Protein AF-A0A7S0J0P0-F1 (afdb_monomer_lite)

Secondary structure (DSSP, 8-state):
-HHHHHHHHHHHHHHHHTTS------------------------PPPP---------S-B-STTHHHHHHTTHHHHTHHHHHHHBTTTTT----------------------S-HHHHHHHHHHHHHHHHHHHHHTT-

Structure (mmCIF, N/CA/C/O backbone):
data_AF-A0A7S0J0P0-F1
#
_entry.id   AF-A0A7S0J0P0-F1
#
loop_
_atom_site.group_PDB
_atom_site.id
_atom_site.type_symbol
_atom_site.label_atom_id
_atom_site.label_alt_id
_atom_site.label_comp_id
_atom_site.label_asym_id
_atom_site.label_entity_id
_atom_site.label_seq_id
_atom_site.pdbx_PDB_ins_code
_atom_site.Cartn_x
_atom_site.Cartn_y
_atom_site.Cartn_z
_atom_site.occupancy
_atom_site.B_iso_or_equiv
_atom_site.auth_seq_id
_atom_site.auth_comp_id
_atom_site.auth_asym_id
_atom_site.auth_atom_id
_atom_site.pdbx_PDB_model_num
ATOM 1 N N . ALA A 1 1 ? 41.528 -27.180 4.328 1.00 63.16 1 ALA A N 1
ATOM 2 C CA . ALA A 1 1 ? 41.241 -26.547 5.632 1.00 63.16 1 ALA A CA 1
ATOM 3 C C . ALA A 1 1 ? 40.031 -25.617 5.537 1.00 63.16 1 ALA A C 1
ATOM 5 O O . ALA A 1 1 ? 38.953 -26.031 5.934 1.00 63.16 1 ALA A O 1
ATOM 6 N N . GLU A 1 2 ? 40.166 -24.429 4.940 1.00 65.88 2 GLU A N 1
ATOM 7 C CA . GLU A 1 2 ? 39.181 -23.329 4.996 1.00 65.88 2 GLU A CA 1
ATOM 8 C C . GLU A 1 2 ? 37.705 -23.707 4.744 1.00 65.88 2 GLU A C 1
ATOM 10 O O . GLU A 1 2 ? 36.832 -23.317 5.515 1.00 65.88 2 GLU A O 1
ATOM 15 N N . VAL A 1 3 ? 37.406 -24.521 3.723 1.00 72.81 3 VAL A N 1
ATOM 16 C CA . VAL A 1 3 ? 36.026 -24.956 3.407 1.00 72.81 3 VAL A CA 1
ATOM 17 C C . VAL A 1 3 ? 35.376 -25.751 4.553 1.00 72.81 3 VAL A C 1
ATOM 19 O O . VAL A 1 3 ? 34.161 -25.679 4.739 1.00 72.81 3 VAL A O 1
ATOM 22 N N . ALA A 1 4 ? 36.162 -26.484 5.350 1.00 72.62 4 ALA A N 1
ATOM 23 C CA . ALA A 1 4 ? 35.662 -27.178 6.535 1.00 72.62 4 ALA A CA 1
ATOM 24 C C . ALA A 1 4 ? 35.333 -26.189 7.662 1.00 72.62 4 ALA A C 1
ATOM 26 O O . ALA A 1 4 ? 34.275 -26.302 8.272 1.00 72.62 4 ALA A O 1
ATOM 27 N N . GLU A 1 5 ? 36.174 -25.176 7.877 1.00 77.62 5 GLU A N 1
ATOM 28 C CA . GLU A 1 5 ? 35.946 -24.152 8.903 1.00 77.62 5 GLU A CA 1
ATOM 29 C C . GLU A 1 5 ? 34.760 -23.247 8.557 1.00 77.62 5 GLU A C 1
ATOM 31 O O . GLU A 1 5 ? 33.903 -23.025 9.409 1.00 77.62 5 GLU A O 1
ATOM 36 N N . ARG A 1 6 ? 34.594 -22.846 7.287 1.00 78.12 6 ARG A N 1
ATOM 37 C CA . ARG A 1 6 ? 33.368 -22.163 6.827 1.00 78.12 6 ARG A CA 1
ATOM 38 C C . ARG A 1 6 ? 32.114 -23.014 7.083 1.00 78.12 6 ARG A C 1
ATOM 40 O O . ARG A 1 6 ? 31.108 -22.489 7.553 1.00 78.12 6 ARG A O 1
ATOM 47 N N . ARG A 1 7 ? 32.178 -24.336 6.863 1.00 78.56 7 ARG A N 1
ATOM 48 C CA . ARG A 1 7 ? 31.076 -25.268 7.182 1.00 78.56 7 ARG A CA 1
ATOM 49 C C . ARG A 1 7 ? 30.830 -25.427 8.688 1.00 78.56 7 ARG A C 1
ATOM 51 O O . ARG A 1 7 ? 29.670 -25.559 9.071 1.00 78.56 7 ARG A O 1
ATOM 58 N N . ARG A 1 8 ? 31.861 -25.386 9.545 1.00 82.25 8 ARG A N 1
ATOM 59 C CA . ARG A 1 8 ? 31.676 -25.312 11.009 1.00 82.25 8 ARG A CA 1
ATOM 60 C C . ARG A 1 8 ? 30.965 -24.017 11.395 1.00 82.25 8 ARG A C 1
ATOM 62 O O . ARG A 1 8 ? 29.976 -24.077 12.114 1.00 82.25 8 ARG A O 1
ATOM 69 N N . HIS A 1 9 ? 31.428 -22.884 10.868 1.00 84.56 9 HIS A N 1
ATOM 70 C CA . HIS A 1 9 ? 30.941 -21.556 11.235 1.00 84.56 9 HIS A CA 1
ATOM 71 C C . HIS A 1 9 ? 29.462 -21.347 10.862 1.00 84.56 9 HIS A C 1
ATOM 73 O O . HIS A 1 9 ? 28.670 -20.911 11.696 1.00 84.56 9 HIS A O 1
ATOM 79 N N . ILE A 1 10 ? 29.058 -21.769 9.657 1.00 80.81 10 ILE A N 1
ATOM 80 C CA . ILE A 1 10 ? 27.646 -21.777 9.227 1.00 80.81 10 ILE A CA 1
ATOM 81 C C . ILE A 1 10 ? 26.801 -22.685 10.139 1.00 80.81 10 ILE A C 1
ATOM 83 O O . ILE A 1 10 ? 25.707 -22.310 10.553 1.00 80.81 10 ILE A O 1
ATOM 87 N N . ARG A 1 11 ? 27.319 -23.864 10.517 1.00 81.12 11 ARG A N 1
ATOM 88 C CA . ARG A 1 11 ? 26.614 -24.796 11.413 1.00 81.12 11 ARG A CA 1
ATOM 89 C C . ARG A 1 11 ? 26.431 -24.233 12.826 1.00 81.12 11 ARG A C 1
ATOM 91 O O . ARG A 1 11 ? 25.404 -24.500 13.439 1.00 81.12 11 ARG A O 1
ATOM 98 N N . THR A 1 12 ? 27.387 -23.454 13.335 1.00 77.94 12 THR A N 1
ATOM 99 C CA . THR A 1 12 ? 27.257 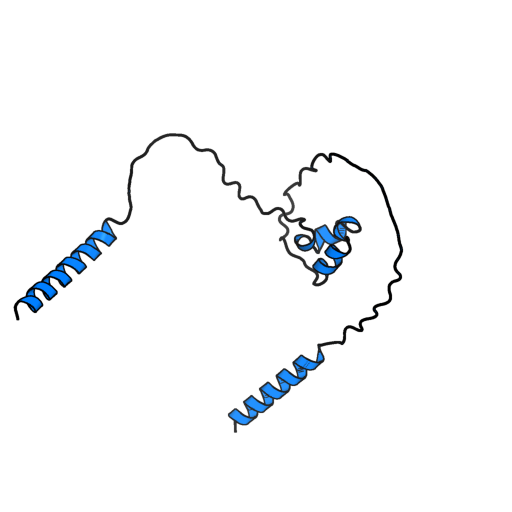-22.766 14.631 1.00 77.94 12 THR A CA 1
ATOM 100 C C . THR A 1 12 ? 26.317 -21.562 14.580 1.00 77.94 12 THR A C 1
ATOM 102 O O . THR A 1 12 ? 25.618 -21.324 15.558 1.00 77.94 12 THR A O 1
ATOM 105 N N . GLN A 1 13 ? 26.243 -20.841 13.455 1.00 72.19 13 GLN A N 1
ATOM 106 C CA . GLN A 1 13 ? 25.298 -19.729 13.284 1.00 72.19 13 GLN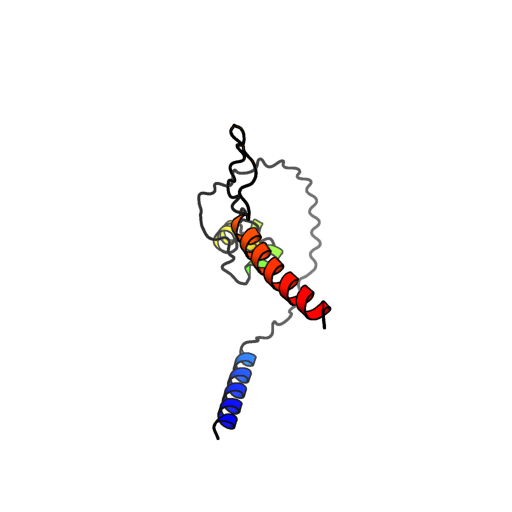 A CA 1
ATOM 107 C C . GLN A 1 13 ? 23.844 -20.230 13.272 1.00 72.19 13 GLN A C 1
ATOM 109 O O . GLN A 1 13 ? 23.042 -19.784 14.090 1.00 72.19 13 GLN A O 1
ATOM 114 N N . LEU A 1 14 ? 23.538 -21.244 12.453 1.00 71.81 14 LEU A N 1
ATOM 115 C CA . LEU A 1 14 ? 22.201 -21.857 12.390 1.00 71.81 14 LEU A CA 1
ATOM 116 C C . LEU A 1 14 ? 21.738 -22.431 13.744 1.00 71.81 14 LEU A C 1
ATOM 118 O O . LEU A 1 14 ? 20.563 -22.341 14.084 1.00 71.81 14 LEU A O 1
ATOM 122 N N . ALA A 1 15 ? 22.655 -22.986 14.546 1.00 63.69 15 ALA A N 1
ATOM 123 C CA . ALA A 1 15 ? 22.335 -23.520 15.873 1.00 63.69 15 ALA A CA 1
ATOM 124 C C . ALA A 1 15 ? 21.986 -22.433 16.914 1.00 63.69 15 ALA A C 1
ATOM 126 O O . ALA A 1 15 ? 21.256 -22.704 17.871 1.00 63.69 15 ALA A O 1
ATOM 127 N N . HIS A 1 16 ? 22.504 -21.212 16.744 1.00 66.44 16 HIS A N 1
ATOM 128 C CA . HIS A 1 16 ? 22.177 -20.065 17.596 1.00 66.44 16 HIS A CA 1
ATOM 129 C C . HIS A 1 16 ? 20.824 -19.446 17.213 1.00 66.44 16 HIS A C 1
ATOM 131 O O . HIS A 1 16 ? 20.051 -19.064 18.088 1.00 66.44 16 HIS A O 1
ATOM 137 N N . GLU A 1 17 ? 20.497 -19.418 15.919 1.00 63.16 17 GLU A N 1
ATOM 138 C CA . GLU A 1 17 ? 19.208 -18.935 15.402 1.00 63.16 17 GLU A CA 1
ATOM 139 C C . GLU A 1 17 ? 18.024 -19.728 15.989 1.00 63.16 17 GLU A C 1
ATOM 141 O O . GLU A 1 17 ? 17.047 -19.150 16.467 1.00 63.16 17 GLU A O 1
ATOM 146 N N . THR A 1 18 ? 18.165 -21.055 16.103 1.00 59.44 18 THR A N 1
ATOM 147 C CA . THR A 1 18 ? 17.165 -21.937 16.733 1.00 59.44 18 THR A CA 1
ATOM 148 C C . THR A 1 18 ? 16.943 -21.729 18.241 1.00 59.44 18 THR A C 1
ATOM 150 O O . THR A 1 18 ? 16.046 -22.354 18.795 1.00 59.44 18 THR A O 1
ATOM 153 N N . GLN A 1 19 ? 17.716 -20.876 18.927 1.00 61.97 19 GLN A N 1
ATOM 154 C CA . GLN A 1 19 ? 17.580 -20.629 20.375 1.00 61.97 19 GLN A CA 1
ATOM 155 C C . GLN A 1 19 ? 16.751 -19.385 20.744 1.00 61.97 19 GLN A C 1
ATOM 157 O O . GLN A 1 19 ? 16.589 -19.105 21.929 1.00 61.97 19 GLN A O 1
ATOM 162 N N . GLN A 1 20 ? 16.186 -18.663 19.767 1.00 57.75 20 GLN A N 1
ATOM 163 C CA . GLN A 1 20 ? 15.277 -17.527 20.025 1.00 57.75 20 GLN A CA 1
ATOM 164 C C . GLN A 1 20 ? 13.796 -17.829 19.733 1.00 57.75 20 GLN A C 1
ATOM 166 O O . GLN A 1 20 ? 12.928 -17.010 20.029 1.00 57.75 20 GLN A O 1
ATOM 171 N N . ALA A 1 21 ? 13.480 -19.023 19.222 1.00 57.22 21 ALA A N 1
ATOM 172 C CA . ALA A 1 21 ? 12.109 -19.507 19.095 1.00 57.22 21 ALA A CA 1
ATOM 173 C C . ALA A 1 21 ? 11.577 -19.986 20.461 1.00 57.22 21 ALA A C 1
ATOM 175 O O . ALA A 1 21 ? 11.654 -21.170 20.791 1.00 57.22 21 ALA A O 1
ATOM 176 N N . GLN A 1 22 ? 11.058 -19.062 21.276 1.00 53.69 22 GLN A N 1
ATOM 177 C CA . GLN A 1 22 ? 10.341 -19.432 22.500 1.00 53.69 22 GLN A CA 1
ATOM 178 C C . GLN A 1 22 ? 9.045 -20.190 22.155 1.00 53.69 22 GLN A C 1
ATOM 180 O O . GLN A 1 22 ? 8.362 -19.808 21.200 1.00 53.69 22 GLN A O 1
ATOM 185 N N . PRO A 1 23 ? 8.663 -21.229 22.923 1.00 49.50 23 PRO A N 1
ATOM 186 C CA . PRO A 1 23 ? 7.354 -21.845 22.775 1.00 49.50 23 PRO A CA 1
ATOM 187 C C . PRO A 1 23 ? 6.272 -20.842 23.188 1.00 49.50 23 PRO A C 1
ATOM 189 O O . PRO A 1 23 ? 6.295 -20.303 24.296 1.00 49.50 23 PRO A O 1
ATOM 192 N N . VAL A 1 24 ? 5.309 -20.601 22.299 1.00 55.44 24 VAL A N 1
ATOM 193 C CA . VAL A 1 24 ? 4.043 -19.979 22.687 1.00 55.44 24 VAL A CA 1
ATOM 194 C C . VAL A 1 24 ? 3.180 -21.061 23.330 1.00 55.44 24 VAL A C 1
ATOM 196 O O . VAL A 1 24 ? 2.573 -21.875 22.642 1.00 55.44 24 VAL A O 1
ATOM 199 N N . GLU A 1 25 ? 3.188 -21.105 24.661 1.00 43.44 25 GLU A N 1
ATOM 200 C CA . GLU A 1 25 ? 2.351 -22.015 25.447 1.00 43.44 25 GLU A CA 1
ATOM 201 C C . GLU A 1 25 ? 0.869 -21.705 25.177 1.00 43.44 25 GLU A C 1
ATOM 203 O O . GLU A 1 25 ? 0.323 -20.723 25.695 1.00 43.44 25 GLU A O 1
ATOM 208 N N . ASP A 1 26 ? 0.229 -22.529 24.340 1.00 54.50 26 ASP A N 1
ATOM 209 C CA . ASP A 1 26 ? -1.174 -22.383 23.942 1.00 54.50 26 ASP A CA 1
ATOM 210 C C . ASP A 1 26 ? -2.101 -22.714 25.121 1.00 54.50 26 ASP A C 1
ATOM 212 O O . ASP A 1 26 ? -2.629 -23.815 25.293 1.00 54.50 26 ASP A O 1
ATOM 216 N N . THR A 1 27 ? -2.269 -21.718 25.985 1.00 54.56 27 THR A N 1
ATOM 217 C CA . THR A 1 27 ? -3.144 -21.743 27.157 1.00 54.56 27 THR A CA 1
ATOM 218 C C . THR A 1 27 ? -4.590 -21.439 26.759 1.00 54.56 27 THR A C 1
ATOM 220 O O . THR A 1 27 ? -5.253 -20.563 27.317 1.00 54.56 27 THR A O 1
ATOM 223 N N . SER A 1 28 ? -5.098 -22.203 25.786 1.00 56.31 28 SER A N 1
ATOM 224 C CA . SER A 1 28 ? -6.494 -22.217 25.344 1.00 56.31 28 SER A CA 1
ATOM 225 C C . SER A 1 28 ? -7.450 -22.583 26.494 1.00 56.31 28 SER A C 1
ATOM 227 O O . SER A 1 28 ? -7.845 -23.738 26.672 1.00 56.31 28 SER A O 1
ATOM 229 N N . SER A 1 29 ? -7.838 -21.585 27.293 1.00 55.56 29 SER A N 1
ATOM 230 C CA . SER A 1 29 ? -8.874 -21.665 28.334 1.00 55.56 29 SER A CA 1
ATOM 231 C C . SER A 1 29 ? -9.431 -20.279 28.695 1.00 55.56 29 SER A C 1
ATOM 233 O O . SER A 1 29 ? -9.335 -19.824 29.833 1.00 55.56 29 SER A O 1
ATOM 235 N N . VAL A 1 30 ? -10.064 -19.609 27.726 1.00 57.31 30 VAL A N 1
ATOM 236 C CA . VAL A 1 30 ? -10.995 -18.496 27.997 1.00 57.31 30 VAL A CA 1
ATOM 237 C C . VAL A 1 30 ? -12.436 -19.022 28.025 1.00 57.31 30 VAL A C 1
ATOM 239 O O . VAL A 1 30 ? -12.842 -19.707 27.084 1.00 57.31 30 VAL A O 1
ATOM 242 N N . PRO A 1 31 ? -13.231 -18.738 29.075 1.00 54.84 31 PRO A N 1
ATOM 243 C CA . PRO A 1 31 ? -14.607 -19.213 29.161 1.00 54.84 31 PRO A CA 1
ATOM 244 C C . PRO A 1 31 ? -15.515 -18.484 28.162 1.00 54.84 31 PRO A C 1
ATOM 246 O O . PRO A 1 31 ? -15.445 -17.264 28.003 1.00 54.84 31 PRO A O 1
ATOM 249 N N . LEU A 1 32 ? -16.416 -19.237 27.527 1.00 51.03 32 LEU A N 1
ATOM 250 C CA . LEU A 1 32 ? -17.414 -18.715 26.595 1.00 51.03 32 LEU A CA 1
ATOM 251 C C . LEU A 1 32 ? -18.451 -17.855 27.341 1.00 51.03 32 LEU A C 1
ATOM 253 O O . LEU A 1 32 ? -19.445 -18.369 27.852 1.00 51.03 32 LEU A O 1
ATOM 257 N N . THR A 1 33 ? -18.227 -16.541 27.407 1.00 51.19 33 THR A N 1
ATOM 258 C CA . THR A 1 33 ? -19.212 -15.600 27.958 1.00 51.19 33 THR A CA 1
ATOM 259 C C . THR A 1 33 ? -20.252 -15.226 26.898 1.00 51.19 33 THR A C 1
ATOM 261 O O . THR A 1 33 ? -19.980 -14.494 25.946 1.00 51.19 33 THR A O 1
ATOM 264 N N . THR A 1 34 ? -21.462 -15.768 27.040 1.00 58.06 34 THR A N 1
ATOM 265 C CA . THR A 1 34 ? -22.584 -15.564 26.108 1.00 58.06 34 THR A CA 1
ATOM 266 C C . THR A 1 34 ? -23.223 -14.180 26.297 1.00 58.06 34 THR A C 1
ATOM 268 O O . THR A 1 34 ? -24.325 -14.046 26.827 1.00 58.06 34 THR A O 1
ATOM 271 N N . GLY A 1 35 ? -22.514 -13.129 25.881 1.00 54.31 35 GLY A N 1
ATOM 272 C CA . GLY A 1 35 ? -22.941 -11.730 25.988 1.00 54.31 35 GLY A CA 1
ATOM 273 C C . GLY A 1 35 ? -23.728 -11.232 24.773 1.00 54.31 35 GLY A C 1
ATOM 274 O O . GLY A 1 35 ? -23.179 -10.535 23.924 1.00 54.31 35 GLY A O 1
ATOM 275 N N . ALA A 1 36 ? -25.021 -11.554 24.685 1.00 58.22 36 ALA A N 1
ATOM 276 C CA . ALA A 1 36 ? -25.895 -11.036 23.628 1.00 58.22 36 ALA A CA 1
ATOM 277 C C . ALA A 1 36 ? -26.285 -9.562 23.879 1.00 58.22 36 ALA A C 1
ATOM 279 O O . ALA A 1 36 ? -27.282 -9.276 24.540 1.00 58.22 36 ALA A O 1
ATOM 280 N N . VAL A 1 37 ? -25.507 -8.616 23.341 1.00 51.34 37 VAL A N 1
ATOM 281 C CA . VAL A 1 37 ? -25.797 -7.170 23.401 1.00 51.34 37 VAL A CA 1
ATOM 282 C C . VAL A 1 37 ? -26.541 -6.682 22.154 1.00 51.34 37 VAL A C 1
ATOM 284 O O . VAL A 1 37 ? -25.955 -6.205 21.184 1.00 51.34 37 VAL A O 1
ATOM 287 N N . THR A 1 38 ? -27.869 -6.791 22.183 1.00 48.09 38 THR A N 1
ATOM 288 C CA . THR A 1 38 ? -28.750 -6.215 21.156 1.00 48.09 38 THR A CA 1
ATOM 289 C C . THR A 1 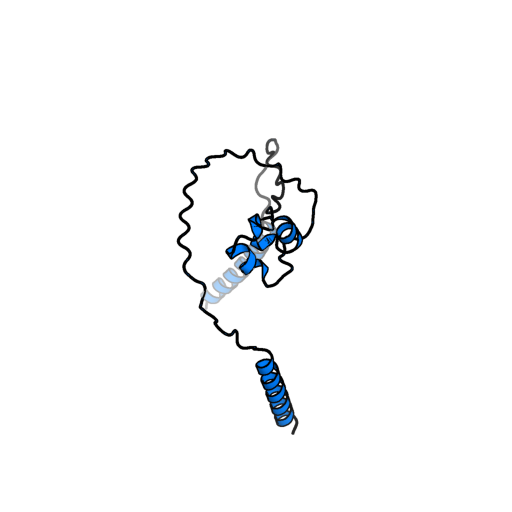38 ? -28.942 -4.714 21.386 1.00 48.09 38 THR A C 1
ATOM 291 O O . THR A 1 38 ? -29.828 -4.314 22.138 1.00 48.09 38 THR A O 1
ATOM 294 N N . THR A 1 39 ? -28.167 -3.877 20.688 1.00 43.59 39 THR A N 1
ATOM 295 C CA . THR A 1 39 ? -28.393 -2.420 20.653 1.00 43.59 39 THR A CA 1
ATOM 296 C C . THR A 1 39 ? -28.468 -1.917 19.216 1.00 43.59 39 THR A C 1
ATOM 298 O O . THR A 1 39 ? -27.453 -1.686 18.560 1.00 43.59 39 THR A O 1
ATOM 301 N N . THR A 1 40 ? -29.688 -1.713 18.724 1.00 58.25 40 THR A N 1
ATOM 302 C CA . THR A 1 40 ? -29.951 -1.062 17.435 1.00 58.25 40 THR A CA 1
ATOM 303 C C . THR A 1 40 ? -29.549 0.414 17.523 1.00 58.25 40 THR A C 1
ATOM 305 O O . THR A 1 40 ? -30.227 1.201 18.177 1.00 58.25 40 THR A O 1
ATOM 308 N N . GLY A 1 41 ? -28.440 0.795 16.885 1.00 52.75 41 GLY A N 1
ATOM 309 C CA . GLY A 1 41 ? -27.828 2.122 17.037 1.00 52.75 41 GLY A CA 1
ATOM 310 C C . GLY A 1 41 ? -27.424 2.756 15.710 1.00 52.75 41 GLY A C 1
ATOM 311 O O . GLY A 1 41 ? -26.239 2.939 15.452 1.00 52.75 41 GLY A O 1
ATOM 312 N N . SER A 1 42 ? -28.398 3.096 14.858 1.00 66.12 42 SER A N 1
ATOM 313 C CA . SER A 1 42 ? -28.148 3.770 13.572 1.00 66.12 42 SER A CA 1
ATOM 314 C C . SER A 1 42 ? -27.826 5.261 13.751 1.00 66.12 42 SER A C 1
ATOM 316 O O . SER A 1 42 ? -28.570 6.139 13.309 1.00 66.12 42 SER A O 1
ATOM 318 N N . SER A 1 43 ? -26.693 5.556 14.383 1.00 60.28 43 SER A N 1
ATOM 319 C CA . SER A 1 43 ? -26.131 6.903 14.436 1.00 60.28 43 SER A CA 1
ATOM 320 C C . SER A 1 43 ? -25.478 7.237 13.098 1.00 60.28 43 SER A C 1
ATOM 322 O O . SER A 1 43 ? -24.368 6.789 12.815 1.00 60.28 43 SER A O 1
ATOM 324 N N . ARG A 1 44 ? -26.145 8.064 12.282 1.00 59.62 44 ARG A N 1
ATOM 325 C CA . ARG A 1 44 ? -25.530 8.733 11.124 1.00 59.62 44 ARG A CA 1
ATOM 326 C C . ARG A 1 44 ? -24.487 9.729 11.638 1.00 59.62 44 ARG A C 1
ATOM 328 O O . ARG A 1 44 ? -24.776 10.912 11.797 1.00 59.62 44 ARG A O 1
ATOM 335 N N . ALA A 1 45 ? -23.291 9.232 11.935 1.00 46.94 45 ALA A N 1
ATOM 336 C CA . ALA A 1 45 ? -22.156 10.065 12.285 1.00 46.94 45 ALA A CA 1
ATOM 337 C C . ALA A 1 45 ? -21.837 10.992 11.105 1.00 46.94 45 ALA A C 1
ATOM 339 O O . ALA A 1 45 ? -21.493 10.538 10.014 1.00 46.94 45 ALA A O 1
ATOM 340 N N . THR A 1 46 ? -21.951 12.299 11.328 1.00 41.38 46 THR A N 1
ATOM 341 C CA . THR A 1 46 ? -21.214 13.284 10.534 1.00 41.38 46 THR A CA 1
ATOM 342 C C . THR A 1 46 ? -19.739 12.920 10.604 1.00 41.38 46 THR A C 1
ATOM 344 O O . THR A 1 46 ? -19.229 12.728 11.712 1.00 41.38 46 THR A O 1
ATOM 347 N N . LEU A 1 47 ? -19.064 12.810 9.456 1.00 47.06 47 LEU A N 1
ATOM 348 C CA . LEU A 1 47 ? -17.632 12.533 9.449 1.00 47.06 47 LEU A CA 1
ATOM 349 C C . LEU A 1 47 ? -16.926 13.619 10.278 1.00 47.06 47 LEU A C 1
ATOM 351 O O . LEU A 1 47 ? -17.148 14.803 10.012 1.00 47.06 47 LEU A O 1
ATOM 355 N N . PRO A 1 48 ? -16.082 13.265 11.262 1.00 47.00 48 PRO A N 1
ATOM 356 C CA . PRO A 1 48 ? -15.105 14.220 11.745 1.00 47.00 48 PRO A CA 1
ATOM 357 C C . PRO A 1 48 ? -14.169 14.511 10.571 1.00 47.00 48 PRO A C 1
ATOM 359 O O . PRO A 1 48 ? -13.557 13.584 10.039 1.00 47.00 48 PRO A O 1
ATOM 362 N N . THR A 1 49 ? -14.069 15.773 10.151 1.00 40.25 49 THR A N 1
ATOM 363 C CA . THR A 1 49 ? -13.067 16.197 9.167 1.00 40.25 49 THR A CA 1
ATOM 364 C C . THR A 1 49 ? -11.695 15.793 9.694 1.00 40.25 49 THR A C 1
ATOM 366 O O . THR A 1 49 ? -11.205 16.364 10.672 1.00 40.25 49 THR A O 1
ATOM 369 N N . ALA A 1 50 ? -11.107 14.759 9.091 1.00 51.16 50 ALA A N 1
ATOM 370 C CA . ALA A 1 50 ? -9.819 14.223 9.493 1.00 51.16 50 ALA A CA 1
ATOM 371 C C . ALA A 1 50 ? -8.739 15.224 9.082 1.00 51.16 50 ALA A C 1
ATOM 373 O O . ALA A 1 50 ? -8.268 15.204 7.953 1.00 51.16 50 ALA A O 1
ATOM 374 N N . ASN A 1 51 ? -8.408 16.142 9.992 1.00 51.91 51 ASN A N 1
ATOM 375 C CA . ASN A 1 51 ? -7.437 17.201 9.756 1.00 51.91 51 ASN A CA 1
ATOM 376 C C . ASN A 1 51 ? -6.070 16.596 9.355 1.00 51.91 51 ASN A C 1
ATOM 378 O O . ASN A 1 51 ? -5.435 15.977 10.215 1.00 51.91 51 ASN A O 1
ATOM 382 N N . PRO A 1 52 ? -5.578 16.791 8.116 1.00 57.00 52 PRO A N 1
ATOM 383 C CA . PRO A 1 52 ? -4.345 16.171 7.620 1.00 57.00 52 PRO A CA 1
ATOM 384 C C . PRO A 1 52 ? -3.074 16.901 8.112 1.00 57.00 52 PRO A C 1
ATOM 386 O O . PRO A 1 52 ? -2.067 16.974 7.420 1.00 57.00 52 PRO A O 1
ATOM 389 N N . SER A 1 53 ? -3.102 17.453 9.330 1.00 53.19 53 SER A N 1
ATOM 390 C CA . SER A 1 53 ? -2.009 18.255 9.909 1.00 53.19 53 SER A CA 1
ATOM 391 C C . SER A 1 53 ? -0.879 17.434 10.554 1.00 53.19 53 SER A C 1
ATOM 393 O O . SER A 1 53 ? 0.106 18.012 11.007 1.00 53.19 53 SER A O 1
ATOM 395 N N . ASP A 1 54 ? -0.994 16.104 10.610 1.00 56.66 54 ASP A N 1
ATOM 396 C CA . ASP A 1 54 ? 0.026 15.205 11.167 1.00 56.66 54 ASP A CA 1
ATOM 397 C C . ASP A 1 54 ? 0.604 14.289 10.077 1.00 56.66 54 ASP A C 1
ATOM 399 O O . ASP A 1 54 ? 0.230 13.114 9.957 1.00 56.66 54 ASP A O 1
ATOM 403 N N . GLY A 1 55 ? 1.595 14.818 9.345 1.00 60.47 55 GLY A N 1
ATOM 404 C CA . GLY A 1 55 ? 2.485 14.103 8.410 1.00 60.47 55 GLY A CA 1
ATOM 405 C C . GLY A 1 55 ? 3.412 13.078 9.089 1.00 60.47 55 GLY A C 1
ATOM 406 O O . GLY A 1 55 ? 4.596 12.960 8.777 1.00 60.47 55 GLY A O 1
ATOM 407 N N . GLN A 1 56 ? 2.888 12.366 10.085 1.00 68.19 56 GLN A N 1
ATOM 408 C CA . GLN A 1 56 ? 3.508 11.231 10.751 1.00 68.19 56 GLN A CA 1
ATOM 409 C C . GLN A 1 56 ? 3.330 9.977 9.883 1.00 68.19 56 GLN A C 1
ATOM 411 O O . GLN A 1 56 ? 2.195 9.680 9.500 1.00 68.19 56 GLN A O 1
ATOM 416 N N . PRO A 1 57 ? 4.394 9.197 9.620 1.00 76.88 57 PRO A N 1
ATOM 417 C CA . PRO A 1 57 ? 4.347 8.092 8.666 1.00 76.88 57 PRO A CA 1
ATOM 418 C C . PRO A 1 57 ? 3.272 7.053 9.013 1.00 76.88 57 PRO A C 1
ATOM 420 O O . PRO A 1 57 ? 3.135 6.645 10.171 1.00 76.88 57 PRO A O 1
ATOM 423 N N . CYS A 1 58 ? 2.551 6.579 7.991 1.00 88.06 58 CYS A N 1
ATOM 424 C CA . CYS A 1 58 ? 1.605 5.466 8.093 1.00 88.06 58 CYS A CA 1
ATOM 425 C C . CYS A 1 58 ? 2.340 4.132 8.320 1.00 88.06 58 CYS A C 1
ATOM 427 O O . CYS A 1 58 ? 2.538 3.325 7.408 1.00 88.06 58 CYS A O 1
ATOM 429 N N . ILE A 1 59 ? 2.761 3.896 9.560 1.00 90.88 59 ILE A N 1
ATOM 430 C CA . ILE A 1 59 ? 3.391 2.650 9.992 1.00 90.88 59 ILE A CA 1
ATOM 431 C C . ILE A 1 59 ? 2.818 2.183 11.326 1.00 90.88 59 ILE A C 1
ATOM 433 O O . ILE A 1 59 ? 2.382 2.979 12.160 1.00 90.88 59 ILE A O 1
ATOM 437 N N . ASP A 1 60 ? 2.870 0.872 11.526 1.00 94.50 60 ASP A N 1
ATOM 438 C CA . ASP A 1 60 ? 2.743 0.265 12.843 1.00 94.50 60 ASP A CA 1
ATOM 439 C C . ASP A 1 60 ? 4.137 0.209 13.475 1.00 94.50 60 ASP A C 1
ATOM 441 O O . ASP A 1 60 ? 5.083 -0.2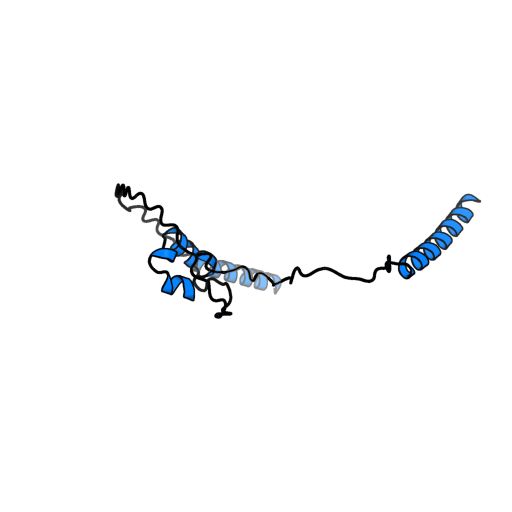96 12.869 1.00 94.50 60 ASP A O 1
ATOM 445 N N . LYS A 1 61 ? 4.272 0.760 14.681 1.00 93.50 61 LYS A N 1
ATOM 446 C CA . LYS A 1 61 ? 5.529 0.825 15.444 1.00 93.50 61 LYS A CA 1
ATOM 447 C C . LYS A 1 61 ? 5.721 -0.386 16.359 1.00 93.50 61 LYS A C 1
ATOM 449 O O . LYS A 1 61 ? 6.837 -0.642 16.796 1.00 93.50 61 LYS A O 1
ATOM 454 N N . GLN A 1 62 ? 4.646 -1.124 16.648 1.00 94.81 62 GLN A N 1
ATOM 455 C CA . GLN A 1 62 ? 4.654 -2.317 17.498 1.00 94.81 62 GLN A CA 1
ATOM 456 C C . GLN A 1 62 ? 4.281 -3.562 16.689 1.00 94.81 62 GLN A C 1
ATOM 458 O O . GLN A 1 62 ? 3.322 -3.561 15.920 1.00 94.81 62 GLN A O 1
ATOM 463 N N . THR A 1 63 ? 4.986 -4.670 16.914 1.00 95.62 63 THR A N 1
ATOM 464 C CA . THR A 1 63 ? 4.716 -5.957 16.241 1.00 95.62 63 THR A CA 1
ATOM 465 C C . THR A 1 63 ? 3.332 -6.527 16.569 1.00 95.62 63 THR A C 1
ATOM 467 O O . THR A 1 63 ? 2.749 -7.245 15.759 1.00 95.62 63 THR A O 1
ATOM 470 N N . LEU A 1 64 ? 2.775 -6.174 17.732 1.00 95.00 64 LEU A N 1
ATOM 471 C CA . LEU A 1 64 ? 1.461 -6.622 18.200 1.00 95.00 64 LEU A CA 1
ATOM 472 C C . LEU A 1 64 ? 0.282 -5.780 17.680 1.00 95.00 64 LEU A C 1
ATOM 474 O O . LEU A 1 64 ? -0.863 -6.157 17.928 1.00 95.00 64 LEU A O 1
ATOM 478 N N . CYS A 1 65 ? 0.514 -4.699 16.923 1.00 96.00 65 CYS A N 1
ATOM 479 C CA . CYS A 1 65 ? -0.554 -3.825 16.414 1.00 96.00 65 CYS A CA 1
ATOM 480 C C . CYS A 1 65 ? -1.677 -4.588 15.688 1.00 96.00 65 CYS A C 1
ATOM 482 O O . CYS A 1 65 ? -2.855 -4.323 15.926 1.00 96.00 65 CYS A O 1
ATOM 484 N N . ALA A 1 66 ? -1.330 -5.593 14.878 1.00 96.00 66 ALA A N 1
ATOM 485 C CA . ALA A 1 66 ? -2.300 -6.408 14.148 1.00 96.00 66 ALA A CA 1
ATOM 486 C C . ALA A 1 66 ? -3.088 -7.390 15.041 1.00 96.00 66 ALA A C 1
ATOM 488 O O . ALA A 1 66 ? -4.169 -7.834 14.655 1.00 96.00 66 ALA A O 1
ATOM 489 N N . ALA A 1 67 ? -2.574 -7.748 16.223 1.00 96.56 67 ALA A N 1
ATOM 490 C CA . ALA A 1 67 ? -3.303 -8.536 17.220 1.00 96.56 67 ALA A CA 1
ATOM 491 C C . ALA A 1 67 ? -4.237 -7.635 18.043 1.00 96.56 67 ALA A C 1
ATOM 493 O O . ALA A 1 67 ? -5.415 -7.944 18.203 1.00 96.56 67 ALA A O 1
ATOM 494 N N . TRP A 1 68 ? -3.735 -6.477 18.477 1.00 96.00 68 TRP A N 1
ATOM 495 C CA . TRP A 1 68 ? -4.496 -5.448 19.187 1.00 96.00 68 TRP A CA 1
ATOM 496 C C . TRP A 1 68 ? -5.670 -4.903 18.362 1.00 96.00 68 TRP A C 1
ATOM 498 O O . TRP A 1 68 ? -6.783 -4.787 18.874 1.00 96.00 68 TRP A O 1
ATOM 508 N N . ALA A 1 69 ? -5.477 -4.671 17.061 1.00 95.94 69 ALA A N 1
ATOM 509 C CA . ALA A 1 69 ? -6.562 -4.292 16.160 1.00 95.94 69 ALA A CA 1
ATOM 510 C C . ALA A 1 69 ? -7.666 -5.364 16.077 1.00 95.94 69 ALA A C 1
ATOM 512 O O . ALA A 1 69 ? -8.847 -5.030 16.161 1.00 95.94 69 ALA A O 1
ATOM 513 N N . LYS A 1 70 ? -7.301 -6.655 16.003 1.00 96.38 70 LYS A N 1
ATOM 514 C CA . LYS A 1 70 ? -8.261 -7.778 15.963 1.00 96.38 70 LYS A CA 1
ATOM 515 C C . LYS A 1 70 ? -9.104 -7.918 17.234 1.00 96.38 70 LYS A C 1
ATOM 517 O O . LYS A 1 70 ? -10.235 -8.380 17.135 1.00 96.38 70 LYS A O 1
ATOM 522 N N . ILE A 1 71 ? -8.586 -7.519 18.399 1.00 96.31 71 ILE A N 1
ATOM 523 C CA . ILE A 1 71 ? -9.335 -7.515 19.673 1.00 96.31 71 ILE A CA 1
ATOM 524 C C . ILE A 1 71 ? -10.022 -6.168 19.975 1.00 96.31 71 ILE A C 1
ATOM 526 O O . ILE A 1 71 ? -10.565 -5.981 21.060 1.00 96.31 71 ILE A O 1
ATOM 530 N N . GLY A 1 72 ? -10.023 -5.222 19.027 1.00 95.06 72 GLY A N 1
ATOM 531 C CA . GLY A 1 72 ? -10.764 -3.963 19.146 1.00 95.06 72 GLY A CA 1
ATOM 532 C C . GLY A 1 72 ? -10.047 -2.827 19.886 1.00 95.06 72 GLY A C 1
ATOM 533 O O . GLY A 1 72 ? -10.693 -1.827 20.209 1.00 95.06 72 GLY A O 1
ATOM 534 N N . GLU A 1 73 ? -8.729 -2.902 20.116 1.00 96.06 73 GLU A N 1
ATOM 535 C CA . GLU A 1 73 ? -7.961 -1.792 20.721 1.00 96.06 73 GLU A CA 1
ATOM 536 C C . GLU A 1 73 ? -8.071 -0.492 19.905 1.00 96.06 73 GLU A C 1
ATOM 538 O O . GLU A 1 73 ? -7.981 0.597 20.465 1.00 96.06 73 GLU A O 1
ATOM 543 N N . CYS A 1 74 ? -8.343 -0.574 18.596 1.00 95.44 74 CYS A N 1
ATOM 544 C CA . CYS A 1 74 ? -8.615 0.594 17.750 1.00 95.44 74 CYS A CA 1
ATOM 545 C C . CYS A 1 74 ? -9.779 1.461 18.262 1.00 95.44 74 CYS A C 1
ATOM 547 O O . CYS A 1 74 ? -9.791 2.665 18.020 1.00 95.44 74 CYS A O 1
ATOM 549 N N . SER A 1 75 ? -10.740 0.863 18.976 1.00 94.94 75 SER A N 1
ATOM 550 C CA . SER A 1 75 ? -11.872 1.560 19.595 1.00 94.94 75 SER A CA 1
ATOM 551 C C . SER A 1 75 ? -11.694 1.716 21.106 1.00 94.94 75 SER A C 1
ATOM 553 O O . SER A 1 75 ? -11.953 2.793 21.635 1.00 94.94 75 SER A O 1
ATOM 555 N N . GLN A 1 76 ? -11.221 0.675 21.803 1.00 95.38 76 GLN A N 1
ATOM 556 C CA . GLN A 1 76 ? -11.052 0.697 23.266 1.00 95.38 76 GLN A CA 1
ATOM 557 C C . GLN A 1 76 ? -9.893 1.601 23.721 1.00 95.38 76 GLN A C 1
ATOM 559 O O . GLN A 1 76 ? -9.951 2.210 24.787 1.00 95.38 76 GLN A O 1
ATOM 564 N N . ASN A 1 77 ? -8.855 1.725 22.893 1.00 93.81 77 ASN A N 1
ATOM 565 C CA . ASN A 1 77 ? -7.585 2.378 23.201 1.00 93.81 77 ASN A CA 1
ATOM 566 C C . ASN A 1 77 ? -7.110 3.243 22.015 1.00 93.81 77 ASN A C 1
ATOM 568 O O . ASN A 1 77 ? -5.922 3.329 21.686 1.00 93.81 77 ASN A O 1
ATOM 572 N N . ALA A 1 78 ? -8.068 3.906 21.355 1.00 90.00 78 ALA A N 1
ATOM 573 C CA . ALA A 1 78 ? -7.866 4.657 20.115 1.00 90.00 78 ALA A CA 1
ATOM 574 C C . ALA A 1 78 ? -6.682 5.642 20.173 1.00 90.00 78 ALA A C 1
ATOM 576 O O . ALA A 1 78 ? -5.964 5.798 19.191 1.00 90.00 78 ALA A O 1
ATOM 577 N N . LYS A 1 79 ? -6.421 6.271 21.330 1.00 90.38 79 LYS A N 1
ATOM 578 C CA . LYS A 1 79 ? -5.308 7.222 21.508 1.00 90.38 79 LYS A CA 1
ATOM 579 C C . LYS A 1 79 ? -3.922 6.563 21.454 1.00 90.38 79 LYS A C 1
ATOM 581 O O . LYS A 1 79 ? -2.989 7.185 20.953 1.00 90.38 79 LYS A O 1
ATOM 586 N N . TYR A 1 80 ? -3.771 5.335 21.956 1.00 92.00 80 TYR A N 1
ATOM 587 C CA . TYR A 1 80 ? -2.522 4.582 21.813 1.00 92.00 80 TYR A CA 1
ATOM 588 C C . TYR A 1 80 ? -2.366 4.094 20.371 1.00 92.00 80 TYR A C 1
ATOM 590 O O . TYR A 1 80 ? -1.335 4.325 19.741 1.00 92.00 80 TYR A O 1
ATOM 598 N N . MET A 1 81 ? -3.428 3.508 19.811 1.00 93.88 81 MET A N 1
ATOM 599 C CA . MET A 1 81 ? -3.398 2.959 18.456 1.00 93.88 81 MET A CA 1
ATOM 600 C C . MET A 1 81 ? -3.188 4.037 17.377 1.00 93.88 81 MET A C 1
ATOM 602 O O . MET A 1 81 ? -2.436 3.811 16.438 1.00 93.88 81 MET A O 1
ATOM 606 N N . LEU A 1 82 ? -3.738 5.245 17.541 1.00 89.75 82 LEU A N 1
ATOM 607 C CA . LEU A 1 82 ? -3.478 6.393 16.659 1.00 89.75 82 LEU A CA 1
ATOM 608 C C . LEU A 1 82 ? -2.007 6.855 16.684 1.00 89.75 82 LEU A C 1
ATOM 610 O O . LEU A 1 82 ? -1.535 7.447 15.718 1.00 89.75 82 LEU A O 1
ATOM 614 N N . LYS A 1 83 ? -1.263 6.583 17.764 1.00 89.31 83 LYS A N 1
ATOM 615 C CA . LYS A 1 83 ? 0.152 6.967 17.888 1.00 89.31 83 LYS A CA 1
ATOM 616 C C . LYS A 1 83 ? 1.111 5.851 17.466 1.00 89.31 83 LYS A C 1
ATOM 618 O O . LYS A 1 83 ? 2.157 6.145 16.883 1.00 89.31 83 LYS A O 1
ATOM 623 N N . GLU A 1 84 ? 0.777 4.597 17.766 1.00 92.94 84 GLU A N 1
ATOM 624 C CA . GLU A 1 84 ? 1.682 3.446 17.630 1.00 92.94 84 GLU A CA 1
ATOM 625 C C . GLU A 1 84 ? 1.240 2.403 16.586 1.00 92.94 84 GLU A C 1
ATOM 627 O O . GLU A 1 84 ? 2.070 1.610 16.154 1.00 92.94 84 GLU A O 1
ATOM 632 N N . CYS A 1 85 ? -0.026 2.405 16.153 1.00 95.12 85 CYS A N 1
ATOM 633 C CA . CYS A 1 85 ? -0.643 1.353 15.331 1.00 95.12 85 CYS A CA 1
ATOM 634 C C . CYS A 1 85 ? -1.605 1.899 14.249 1.00 95.12 85 CYS A C 1
ATOM 636 O O . CYS A 1 85 ? -2.688 1.344 14.024 1.00 95.12 85 CYS A O 1
ATOM 638 N N . ARG A 1 86 ? -1.249 3.025 13.604 1.00 92.00 86 ARG A N 1
ATOM 639 C CA . ARG A 1 86 ? -2.136 3.721 12.647 1.00 92.00 86 ARG A CA 1
ATOM 640 C C . ARG A 1 86 ? -2.586 2.808 11.510 1.00 92.00 86 ARG A C 1
ATOM 642 O O . ARG A 1 86 ? -3.757 2.828 11.139 1.00 92.00 86 ARG A O 1
ATOM 649 N N . LYS A 1 87 ? -1.665 2.004 10.977 1.00 92.81 87 LYS A N 1
ATOM 650 C CA . LYS A 1 87 ? -1.889 1.168 9.795 1.00 92.81 87 LYS A CA 1
ATOM 651 C C . LYS A 1 87 ? -2.780 -0.032 10.124 1.00 92.81 87 LYS A C 1
ATOM 653 O O . LYS A 1 87 ? -3.750 -0.269 9.410 1.00 92.81 87 LYS A O 1
ATOM 658 N N . SER A 1 88 ? -2.527 -0.721 11.236 1.00 94.88 88 SER A N 1
ATOM 659 C CA . SER A 1 88 ? -3.358 -1.839 11.712 1.00 94.88 88 SER A CA 1
ATOM 660 C C . SER A 1 88 ? -4.797 -1.433 12.048 1.00 94.88 88 SER A C 1
ATOM 662 O O . SER A 1 88 ? -5.689 -2.272 11.969 1.00 94.88 88 SER A O 1
ATOM 664 N N . CYS A 1 89 ? -5.043 -0.164 12.390 1.00 93.50 89 CYS A N 1
ATOM 665 C CA . CYS A 1 89 ? -6.388 0.364 12.642 1.00 93.50 89 CYS A CA 1
ATOM 666 C C . CYS A 1 89 ? -7.040 1.084 11.450 1.00 93.50 89 CYS A C 1
ATOM 668 O O . CYS A 1 89 ? -8.122 1.641 11.617 1.00 93.50 89 CYS A O 1
ATOM 670 N N . GLY A 1 90 ? -6.406 1.125 10.272 1.00 90.19 90 GLY A N 1
ATOM 671 C CA . GLY A 1 90 ? -6.930 1.877 9.123 1.00 90.19 90 GLY A CA 1
ATOM 672 C C . GLY A 1 90 ? -6.987 3.398 9.339 1.00 90.19 90 GLY A C 1
ATOM 673 O O . GLY A 1 90 ? -7.686 4.095 8.616 1.00 90.19 90 GLY A O 1
ATOM 674 N N . LEU A 1 91 ? -6.238 3.931 10.314 1.00 86.88 91 LEU A N 1
ATOM 675 C CA . LEU A 1 91 ? -6.142 5.363 10.656 1.00 86.88 91 LEU A CA 1
ATOM 676 C C . LEU A 1 91 ? -5.091 6.096 9.800 1.00 86.88 91 LEU A C 1
ATOM 678 O O . LEU A 1 91 ? -4.488 7.097 10.214 1.00 86.88 91 LEU A O 1
ATOM 682 N N . CYS A 1 92 ? -4.849 5.553 8.612 1.00 87.69 92 CYS A N 1
ATOM 683 C CA . CYS A 1 92 ? -4.135 6.203 7.538 1.00 87.69 92 CYS A CA 1
ATOM 684 C C . CYS A 1 92 ? -5.151 6.528 6.454 1.00 87.69 92 CYS A C 1
ATOM 686 O O . CYS A 1 92 ? -5.725 5.623 5.848 1.00 87.69 92 CYS A O 1
ATOM 688 N N . THR A 1 93 ? -5.314 7.813 6.177 1.00 77.62 93 THR A N 1
ATOM 689 C CA . THR A 1 93 ? -5.627 8.236 4.820 1.00 77.62 93 THR A CA 1
ATOM 690 C C . THR A 1 93 ? -4.598 7.584 3.882 1.00 77.62 93 THR A C 1
ATOM 692 O O . THR A 1 93 ? -3.404 7.592 4.207 1.00 77.62 93 THR A O 1
ATOM 695 N N . PRO A 1 94 ? -4.985 7.000 2.732 1.00 64.88 94 PRO A N 1
ATOM 696 C CA . PRO A 1 94 ? -4.111 7.176 1.586 1.00 64.88 94 PRO A CA 1
ATOM 697 C C . PRO A 1 94 ? -3.959 8.690 1.425 1.00 64.88 94 PRO A C 1
ATOM 699 O O . PRO A 1 94 ? -4.963 9.402 1.484 1.00 64.88 94 PRO A O 1
ATOM 702 N N . GLU A 1 95 ? -2.734 9.186 1.274 1.00 59.19 95 GLU A N 1
ATOM 703 C CA . GLU A 1 95 ? -2.563 10.522 0.712 1.00 59.19 95 GLU A CA 1
ATOM 704 C C . GLU A 1 95 ? -3.244 10.453 -0.657 1.00 59.19 95 GLU A C 1
ATOM 706 O O . GLU A 1 95 ? -2.742 9.795 -1.573 1.00 59.19 95 GLU A O 1
ATOM 711 N N . VAL A 1 96 ? -4.445 11.025 -0.759 1.00 55.94 96 VAL A N 1
ATOM 712 C CA . VAL A 1 96 ? -5.009 11.353 -2.057 1.00 55.94 96 VAL A CA 1
ATOM 713 C C . VAL A 1 96 ? -4.071 12.441 -2.531 1.00 55.94 96 VAL A C 1
ATOM 715 O O . VAL A 1 96 ? -4.099 13.548 -2.000 1.00 55.94 96 VAL A O 1
ATOM 718 N N . ALA A 1 97 ? -3.154 12.084 -3.431 1.00 54.38 97 ALA A N 1
ATOM 719 C CA . ALA A 1 97 ? -2.498 13.099 -4.223 1.00 54.38 97 ALA A CA 1
ATOM 720 C C . ALA A 1 97 ? -3.640 13.896 -4.845 1.00 54.38 97 ALA A C 1
ATOM 722 O O . ALA A 1 97 ? -4.499 13.308 -5.507 1.00 54.38 97 ALA A O 1
ATOM 723 N N . GLU A 1 98 ? -3.700 15.188 -4.541 1.00 52.03 98 GLU A N 1
ATOM 724 C CA . GLU A 1 98 ? -4.623 16.106 -5.189 1.00 52.03 98 GLU A CA 1
ATOM 725 C C . GLU A 1 98 ? -4.103 16.274 -6.624 1.00 52.03 98 GLU A C 1
ATOM 727 O O . GLU A 1 98 ? -3.397 17.215 -6.969 1.00 52.03 98 GLU A O 1
ATOM 732 N N . GLU A 1 99 ? -4.376 15.249 -7.438 1.00 53.38 99 GLU A N 1
ATOM 733 C CA . GLU A 1 99 ? -4.499 15.356 -8.881 1.00 53.38 99 GLU A CA 1
ATOM 734 C C . GLU A 1 99 ? -5.685 16.300 -9.091 1.00 53.38 99 GLU A C 1
ATOM 736 O O . GLU A 1 99 ? -6.848 15.901 -9.002 1.00 53.38 99 GLU A O 1
ATOM 741 N N . GLU A 1 100 ? -5.362 17.588 -9.212 1.00 55.59 100 GLU A N 1
ATOM 742 C CA . GLU A 1 100 ? -6.304 18.677 -9.447 1.00 55.59 100 GLU A CA 1
ATOM 743 C C . GLU A 1 100 ? -6.990 18.441 -10.804 1.00 55.59 100 GLU A C 1
ATOM 745 O O . GLU A 1 100 ? -6.460 18.786 -11.858 1.00 55.59 100 GLU A O 1
ATOM 750 N N . ASP A 1 101 ? -8.159 17.794 -10.766 1.00 59.66 101 ASP A N 1
ATOM 751 C CA . ASP A 1 101 ? -9.041 17.513 -11.909 1.00 59.66 101 ASP A CA 1
ATOM 752 C C . ASP A 1 101 ? -9.758 18.799 -12.376 1.00 59.66 101 ASP A C 1
ATOM 754 O O . ASP A 1 101 ? -10.983 18.911 -12.340 1.00 59.66 101 ASP A O 1
ATOM 758 N N . GLU A 1 102 ? -8.969 19.801 -12.772 1.00 56.78 102 GLU A N 1
ATOM 759 C CA . GLU A 1 102 ? -9.409 20.982 -13.522 1.00 56.78 102 GLU A CA 1
ATOM 760 C C . GLU A 1 102 ? -8.802 20.928 -14.936 1.00 56.78 102 GLU A C 1
ATOM 762 O O . GLU A 1 102 ? -7.687 21.388 -15.190 1.00 56.78 102 GLU A O 1
ATOM 767 N N . GLY A 1 103 ? -9.549 20.307 -15.856 1.00 55.31 103 GLY A N 1
ATOM 768 C CA . GLY A 1 103 ? -9.346 20.422 -17.305 1.00 55.31 103 GLY A CA 1
ATOM 769 C C . GLY A 1 103 ? -10.080 21.626 -17.922 1.00 55.31 103 GLY A C 1
ATOM 770 O O . GLY A 1 103 ? -10.721 22.389 -17.202 1.00 55.31 103 GLY A O 1
ATOM 771 N N . ASP A 1 104 ? -10.021 21.723 -19.260 1.00 52.16 104 ASP A N 1
ATOM 772 C CA . ASP A 1 104 ? -10.486 22.834 -20.127 1.00 52.16 104 ASP A CA 1
ATOM 773 C C . ASP A 1 104 ? -9.663 24.144 -19.952 1.00 52.16 104 ASP A C 1
ATOM 775 O O . ASP A 1 104 ? -9.408 24.577 -18.832 1.00 52.16 104 ASP A O 1
ATOM 779 N N . ASP A 1 105 ? -9.196 24.888 -20.969 1.00 55.62 105 ASP A N 1
ATOM 780 C CA . ASP A 1 105 ? -9.146 24.819 -22.457 1.00 55.62 105 ASP A CA 1
ATOM 781 C C . ASP A 1 105 ? -7.928 25.730 -22.872 1.00 55.62 105 ASP A C 1
ATOM 783 O O . ASP A 1 105 ? -7.474 26.517 -22.035 1.00 55.62 105 ASP A O 1
ATOM 787 N N . GLU A 1 106 ? -7.266 25.762 -24.040 1.00 60.88 106 GLU A N 1
ATOM 788 C CA . GLU A 1 106 ? -7.480 25.269 -25.419 1.00 60.88 106 GLU A CA 1
ATOM 789 C C . GLU A 1 106 ? -6.167 24.591 -25.966 1.00 60.88 106 GLU A C 1
ATOM 791 O O . GLU A 1 106 ? -5.351 24.092 -25.193 1.00 60.88 106 GLU A O 1
ATOM 796 N N . ASP A 1 107 ? -5.926 24.621 -27.290 1.00 49.62 107 ASP A N 1
ATOM 797 C CA . ASP A 1 107 ? -4.648 24.377 -28.017 1.00 49.62 107 ASP A CA 1
ATOM 798 C C . ASP A 1 107 ? -4.008 22.958 -28.046 1.00 49.62 107 ASP A C 1
ATOM 800 O O . ASP A 1 107 ? -2.901 22.692 -27.570 1.00 49.62 107 ASP A O 1
ATOM 804 N N . GLU A 1 108 ? -4.661 22.076 -28.812 1.00 67.31 108 GLU A N 1
ATOM 805 C CA . GLU A 1 108 ? -4.040 20.984 -29.594 1.00 67.31 108 GLU A CA 1
ATOM 806 C C . GLU A 1 108 ? -2.966 21.522 -30.595 1.00 67.31 108 GLU A C 1
ATOM 808 O O . GLU A 1 108 ? -3.078 22.673 -31.031 1.00 67.31 108 GLU A O 1
ATOM 813 N N . PRO A 1 109 ? -1.952 20.732 -31.043 1.00 53.66 109 PRO A N 1
ATOM 814 C CA . PRO A 1 109 ? -2.234 19.591 -31.923 1.00 53.66 109 PRO A CA 1
ATOM 815 C C . PRO A 1 109 ? -1.367 18.321 -31.754 1.00 53.66 109 PRO A C 1
ATOM 817 O O . PRO A 1 109 ? -0.288 18.297 -31.167 1.00 53.66 109 PRO A O 1
ATOM 820 N N . GLU A 1 110 ? -1.881 17.260 -32.374 1.00 52.56 110 GLU A N 1
ATOM 821 C CA . GLU A 1 110 ? -1.386 15.884 -32.516 1.00 52.56 110 GLU A CA 1
ATOM 822 C C . GLU A 1 110 ? 0.148 15.609 -32.609 1.00 52.56 110 GLU A C 1
ATOM 824 O O . GLU A 1 110 ? 0.878 16.169 -33.426 1.00 52.56 110 GLU A O 1
ATOM 829 N N . ALA A 1 111 ? 0.558 14.523 -31.931 1.00 51.53 111 ALA A N 1
ATOM 830 C CA . ALA A 1 111 ? 1.534 13.519 -32.403 1.00 51.53 111 ALA A CA 1
ATOM 831 C C . ALA A 1 111 ? 3.058 13.825 -32.459 1.00 51.53 111 ALA A C 1
ATOM 833 O O . ALA A 1 111 ? 3.728 13.466 -33.432 1.00 51.53 111 ALA A O 1
ATOM 834 N N . GLU A 1 112 ? 3.670 14.285 -31.361 1.00 51.81 112 GLU A N 1
ATOM 835 C CA . GLU A 1 112 ? 5.133 14.162 -31.165 1.00 51.81 112 GLU A CA 1
ATOM 836 C C . GLU A 1 112 ? 5.551 12.830 -30.500 1.00 51.81 112 GLU A C 1
ATOM 838 O O . GLU A 1 112 ? 5.901 12.778 -29.321 1.00 51.81 112 GLU A O 1
ATOM 843 N N . VAL A 1 113 ? 5.559 11.730 -31.272 1.00 58.56 113 VAL A N 1
ATOM 844 C CA . VAL A 1 113 ? 6.150 10.442 -30.840 1.00 58.56 113 VAL A CA 1
ATOM 845 C C . VAL A 1 113 ? 6.970 9.773 -31.962 1.00 58.56 113 VAL A C 1
ATOM 847 O O . VAL A 1 113 ? 6.519 9.631 -33.096 1.00 58.56 113 VAL A O 1
ATOM 850 N N . ASP A 1 114 ? 8.191 9.340 -31.632 1.00 53.12 114 ASP A N 1
ATOM 851 C CA . ASP A 1 114 ? 9.027 8.342 -32.335 1.00 53.12 114 ASP A CA 1
ATOM 852 C C . ASP A 1 114 ? 9.482 8.556 -33.797 1.00 53.12 114 ASP A C 1
ATOM 854 O O . ASP A 1 114 ? 10.044 7.636 -34.404 1.00 53.12 114 ASP A O 1
ATOM 858 N N . ALA A 1 115 ? 9.403 9.769 -34.354 1.00 55.84 115 ALA A N 1
ATOM 859 C CA . ALA A 1 115 ? 9.964 10.062 -35.685 1.00 55.84 115 ALA A CA 1
ATOM 860 C C . ALA A 1 115 ? 11.452 9.645 -35.840 1.00 55.84 115 ALA A C 1
ATOM 862 O O . ALA A 1 115 ? 11.844 9.095 -36.871 1.00 55.84 115 ALA A O 1
ATOM 863 N N . GLN A 1 116 ? 12.283 9.853 -34.809 1.00 58.28 116 GLN A N 1
ATOM 864 C CA . GLN A 1 116 ? 13.729 9.566 -34.853 1.00 58.28 116 GLN A CA 1
ATOM 865 C C . GLN A 1 116 ? 14.073 8.071 -34.675 1.00 58.28 116 GLN A C 1
ATOM 867 O O . GLN A 1 116 ? 15.018 7.574 -35.294 1.00 58.28 116 GLN A O 1
ATOM 872 N N . GLU A 1 117 ? 13.306 7.334 -33.862 1.00 70.19 117 GLU A N 1
ATOM 873 C CA . GLU A 1 117 ? 13.457 5.878 -33.684 1.00 70.19 117 GLU A CA 1
ATOM 874 C C . GLU A 1 117 ? 13.033 5.152 -34.974 1.00 70.19 117 GLU A C 1
ATOM 876 O O . GLU A 1 117 ? 13.751 4.283 -35.481 1.00 70.19 117 GLU A O 1
ATOM 881 N N . MET A 1 118 ? 11.915 5.572 -35.575 1.00 64.69 118 MET A N 1
ATOM 882 C CA . MET A 1 118 ? 11.391 4.978 -36.804 1.00 64.69 118 MET A CA 1
ATOM 883 C C . MET A 1 118 ? 12.328 5.154 -38.004 1.00 64.69 118 MET A C 1
ATOM 885 O O . MET A 1 118 ? 12.475 4.219 -38.792 1.00 64.69 118 MET A O 1
ATOM 889 N N . ASP A 1 119 ? 13.034 6.281 -38.123 1.00 78.88 119 ASP A N 1
ATOM 890 C CA . ASP A 1 119 ? 14.003 6.493 -39.208 1.00 78.88 119 ASP A CA 1
ATOM 891 C C . ASP A 1 119 ? 15.261 5.610 -39.038 1.00 78.88 119 ASP A C 1
ATOM 893 O O . ASP A 1 119 ? 15.762 4.999 -39.994 1.00 78.88 119 ASP A O 1
ATOM 897 N N . ARG A 1 120 ? 15.720 5.422 -37.790 1.00 82.12 120 ARG A N 1
ATOM 898 C CA . ARG A 1 120 ? 16.800 4.481 -37.435 1.00 82.12 120 ARG A CA 1
ATOM 899 C C . ARG A 1 120 ? 16.417 3.034 -37.767 1.00 82.12 120 ARG A C 1
ATOM 901 O O . ARG A 1 120 ? 17.212 2.310 -38.380 1.00 82.12 120 ARG A O 1
ATOM 908 N N . LEU A 1 121 ? 15.199 2.622 -37.415 1.00 79.56 121 LEU A N 1
ATOM 909 C CA . LEU A 1 121 ? 14.655 1.299 -37.731 1.00 79.56 121 LEU A CA 1
ATOM 910 C C . LEU A 1 121 ? 14.435 1.115 -39.242 1.00 79.56 121 LEU A C 1
ATOM 912 O O . LEU A 1 121 ? 14.762 0.056 -39.783 1.00 79.56 121 LEU A O 1
ATOM 916 N N . ALA A 1 122 ? 13.975 2.144 -39.958 1.00 82.94 122 ALA A N 1
ATOM 917 C CA . ALA A 1 122 ? 13.814 2.117 -41.410 1.00 82.94 122 ALA A CA 1
ATOM 918 C C . ALA A 1 122 ? 15.159 1.951 -42.137 1.00 82.94 122 ALA A C 1
ATOM 920 O O . ALA A 1 122 ? 15.260 1.146 -43.070 1.00 82.94 122 ALA A O 1
ATOM 921 N N . LEU A 1 123 ? 16.217 2.640 -41.696 1.00 85.56 123 LEU A N 1
ATOM 922 C CA . LEU A 1 123 ? 17.570 2.470 -42.236 1.00 85.56 123 LEU A CA 1
ATOM 923 C C . LEU A 1 123 ? 18.114 1.054 -41.972 1.00 85.56 123 LEU A C 1
ATOM 925 O O . LEU A 1 123 ? 18.666 0.417 -42.877 1.00 85.56 123 LEU A O 1
ATOM 929 N N . GLN A 1 124 ? 17.907 0.527 -40.761 1.00 87.62 124 GLN A N 1
ATOM 930 C CA . GLN A 1 124 ? 18.272 -0.845 -40.399 1.00 87.62 124 GLN A CA 1
ATOM 931 C C . GLN A 1 124 ? 17.513 -1.880 -41.249 1.00 87.62 124 GLN A C 1
ATOM 933 O O . GLN A 1 124 ? 18.127 -2.824 -41.757 1.00 87.62 124 GLN A O 1
ATOM 938 N N . LYS A 1 125 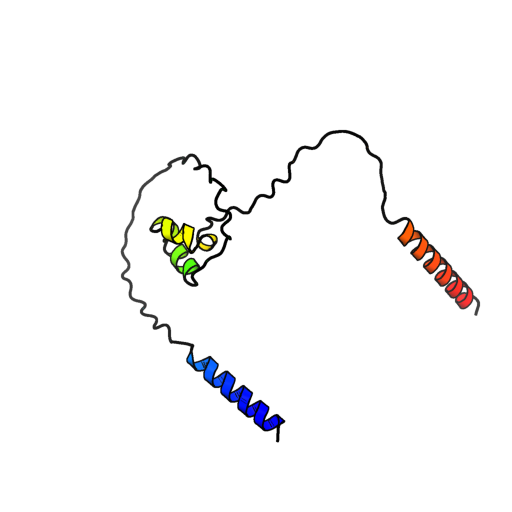? 16.213 -1.665 -41.493 1.00 88.81 125 LYS A N 1
ATOM 939 C CA . LYS A 1 125 ? 15.389 -2.512 -42.364 1.00 88.81 125 LYS A CA 1
ATOM 940 C C . LYS A 1 125 ? 15.870 -2.480 -43.816 1.00 88.81 125 LYS A C 1
ATOM 942 O O . LYS A 1 125 ? 16.098 -3.542 -44.387 1.00 88.81 125 LYS A O 1
ATOM 947 N N . ARG A 1 126 ? 16.129 -1.298 -44.396 1.00 89.81 126 ARG A N 1
ATOM 948 C CA . ARG A 1 126 ? 16.682 -1.159 -45.764 1.00 89.81 126 ARG A CA 1
ATOM 949 C C . ARG A 1 126 ? 18.007 -1.918 -45.925 1.00 89.81 126 ARG A C 1
ATOM 951 O O . ARG A 1 126 ? 18.223 -2.572 -46.945 1.00 89.81 126 ARG A O 1
ATOM 958 N N . LYS A 1 127 ? 18.878 -1.881 -44.908 1.00 90.81 127 LYS A N 1
ATOM 959 C CA . LYS A 1 127 ? 20.142 -2.638 -44.882 1.00 90.81 127 LYS A CA 1
ATOM 960 C C . LYS A 1 127 ? 19.907 -4.155 -44.852 1.00 90.81 127 LYS A C 1
ATOM 962 O O . LYS A 1 127 ? 20.573 -4.879 -45.590 1.00 90.81 127 LYS A O 1
ATOM 967 N N . TYR A 1 128 ? 18.959 -4.631 -44.042 1.00 86.81 128 TYR A N 1
ATOM 968 C CA . TYR A 1 128 ? 18.605 -6.051 -43.954 1.00 86.81 128 TYR A CA 1
ATOM 969 C C . TYR A 1 128 ? 17.939 -6.571 -45.239 1.00 86.81 128 TYR A C 1
ATOM 971 O O . TYR A 1 128 ? 18.397 -7.563 -45.805 1.00 86.81 128 TYR A O 1
ATOM 979 N N . ASP A 1 129 ? 16.934 -5.863 -45.762 1.00 91.06 129 ASP A N 1
ATOM 980 C CA . ASP A 1 129 ? 16.252 -6.207 -47.015 1.00 91.06 129 ASP A CA 1
ATOM 981 C C . ASP A 1 129 ? 17.234 -6.236 -48.199 1.00 91.06 129 ASP A C 1
ATOM 983 O O . ASP A 1 129 ? 17.157 -7.118 -49.056 1.00 91.06 129 ASP A O 1
ATOM 987 N N . GLY A 1 130 ? 18.207 -5.316 -48.230 1.00 85.94 130 GLY A N 1
ATOM 988 C CA . GLY A 1 130 ? 19.278 -5.293 -49.230 1.00 85.94 130 GLY A CA 1
ATOM 989 C C . GLY A 1 130 ? 20.229 -6.494 -49.149 1.00 85.94 130 GLY A C 1
ATOM 990 O O . GLY A 1 130 ? 20.638 -7.018 -50.186 1.00 85.94 130 GLY A O 1
ATOM 991 N N . LEU A 1 131 ? 20.551 -6.971 -47.941 1.00 83.44 131 LEU A N 1
ATOM 992 C CA . LEU A 1 131 ? 21.327 -8.201 -47.733 1.00 83.44 131 LEU A CA 1
ATOM 993 C C . LEU A 1 131 ? 20.521 -9.442 -48.141 1.00 83.44 131 LEU A C 1
ATOM 995 O O . LEU A 1 131 ? 21.017 -10.270 -48.904 1.00 83.44 131 LEU A O 1
ATOM 999 N N . LEU A 1 132 ? 19.258 -9.535 -47.719 1.00 80.62 132 LEU A N 1
ATOM 1000 C CA . LEU A 1 132 ? 18.364 -10.647 -48.051 1.00 80.62 132 LEU A CA 1
ATOM 1001 C C . LEU A 1 132 ? 18.075 -10.725 -49.563 1.00 80.62 132 LEU A C 1
ATOM 1003 O O . LEU A 1 132 ? 18.045 -11.809 -50.139 1.00 80.62 132 LEU A O 1
ATOM 1007 N N . THR A 1 133 ? 17.943 -9.579 -50.235 1.00 86.25 133 THR A N 1
ATOM 1008 C CA . THR A 1 133 ? 17.772 -9.490 -51.697 1.00 86.25 133 THR A CA 1
ATOM 1009 C C . THR A 1 133 ? 19.024 -9.917 -52.467 1.00 86.25 133 THR A C 1
ATOM 1011 O O . THR A 1 133 ? 18.905 -10.381 -53.599 1.00 86.25 133 THR A O 1
ATOM 1014 N N . ARG A 1 134 ? 20.222 -9.788 -51.877 1.00 81.00 134 ARG A N 1
ATOM 1015 C CA . ARG A 1 134 ? 21.470 -10.325 -52.449 1.00 81.00 134 ARG A CA 1
ATOM 1016 C C . ARG A 1 134 ? 21.588 -11.830 -52.206 1.00 81.00 134 ARG A C 1
ATOM 1018 O O . ARG A 1 134 ? 21.893 -12.558 -53.141 1.00 81.00 134 ARG A O 1
ATOM 1025 N N . ALA A 1 135 ? 21.269 -12.294 -50.997 1.00 73.94 135 ALA A N 1
ATOM 1026 C CA . ALA A 1 135 ? 21.275 -13.716 -50.645 1.00 73.94 135 ALA A CA 1
ATOM 1027 C C . ALA A 1 135 ? 20.267 -14.552 -51.461 1.00 73.94 135 ALA A C 1
ATOM 1029 O O . ALA A 1 135 ? 20.513 -15.722 -51.706 1.00 73.94 135 ALA A O 1
ATOM 1030 N N . ARG A 1 136 ? 19.162 -13.949 -51.926 1.00 75.94 136 ARG A N 1
ATOM 1031 C CA . ARG A 1 136 ? 18.157 -14.573 -52.814 1.00 75.94 136 ARG A CA 1
ATOM 1032 C C . ARG A 1 136 ? 18.525 -14.578 -54.312 1.00 75.94 136 ARG A C 1
ATOM 1034 O O . ARG A 1 136 ? 17.667 -14.881 -55.137 1.00 75.94 136 ARG A O 1
ATOM 1041 N N . ARG A 1 137 ? 19.747 -14.180 -54.686 1.00 66.56 137 ARG A N 1
ATOM 1042 C CA . ARG A 1 137 ? 20.266 -14.212 -56.075 1.00 66.56 137 ARG A CA 1
ATOM 1043 C C . ARG A 1 137 ? 21.498 -15.119 -56.219 1.00 66.56 137 ARG A C 1
ATOM 1045 O O . ARG A 1 137 ? 22.284 -14.934 -57.146 1.00 66.56 137 ARG A O 1
ATOM 1052 N N . ILE A 1 138 ? 21.660 -16.039 -55.272 1.00 60.12 138 ILE A N 1
ATOM 1053 C CA . ILE A 1 138 ? 22.670 -17.099 -55.199 1.00 60.12 138 ILE A CA 1
ATOM 1054 C C 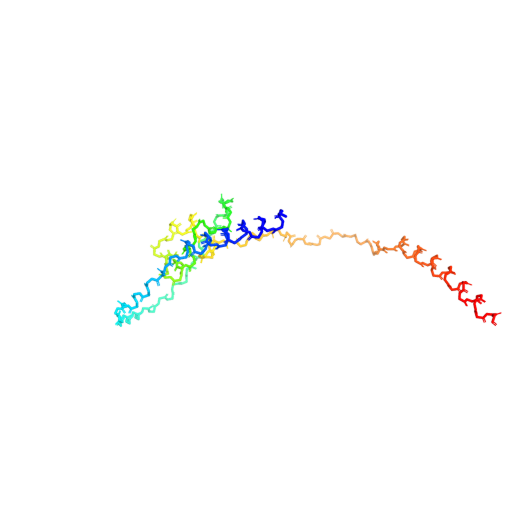. ILE A 1 138 ? 21.895 -18.413 -55.075 1.00 60.12 138 ILE A C 1
ATOM 1056 O O . ILE A 1 138 ? 22.286 -19.370 -55.771 1.00 60.12 138 ILE A O 1
#

Foldseek 3Di:
DVVVVVVVVVVVVVVVVVPPPDDPPPPPDDDDDPDDDDDDDPPPDDDDPPPPPDPDDLDAQDPCLLVCLVVPCCPVVVVVCVVHPCNSNVVDDPPPPCPPPDDDDDDDDDDPDDPPVVVVVVVVVVVVVVVVVVVVVD

InterPro domains:
  IPR003582 ShKT domain [PF01549] (57-92)
  IPR003582 ShKT domain [PS51670] (58-92)
  IPR003582 ShKT domain [SM00254] (57-93)

Organism: NCBI:txid127549

pLDDT: mean 71.31, std 17.18, range [40.25, 96.56]

Sequence (138 aa):
AEVAERRRHIRTQLAHETQQAQPVEDTSSVPLTTGAVTTTGSSRATLPTANPSDGQPCIDKQTLCAAWAKIGECSQNAKYMLKECRKSCGLCTPEVAEEEDEGDDEDEPEAEVDAQEMDRLALQKRKYDGLLTRARRI

Radius of gyration: 32.94 Å; chains: 1; bounding box: 71×52×85 Å